Protein AF-A0A528V756-F1 (afdb_monomer_lite)

Secondary structure (DSSP, 8-state):
-----------TT--HHHHHHHHHHHHHHHHHHHHHHHHHTTSS-TTTTTSTHHHHHHHHHHHHHHHHHHHHHHHHTSS---HHHHHHHHHHHHHHHHHHHHHHHHH-TT---

Sequence (113 aa):
MTIPTPAVQDRSRRIIAIDVARGIALLAMASYHFTWDLEFFGYTDPGLTAFGWWKFYARCIASTFLFLVGISLFLAHGKQIRWNGFWKRFAMVGGAALAISAATRLATPDSFI

Structure (mmCIF, N/CA/C/O backbone):
data_AF-A0A528V756-F1
#
_entry.id   AF-A0A528V756-F1
#
loop_
_atom_site.group_PDB
_atom_site.id
_atom_site.type_symbol
_atom_site.label_atom_id
_atom_site.label_alt_id
_atom_site.label_comp_id
_atom_site.label_asym_id
_atom_site.label_entity_id
_atom_site.label_seq_id
_atom_site.pdbx_PDB_ins_code
_atom_site.Cartn_x
_atom_site.Cartn_y
_atom_site.Cartn_z
_atom_site.occupancy
_atom_site.B_iso_or_equiv
_atom_site.auth_seq_id
_atom_site.auth_comp_id
_atom_site.auth_asym_id
_atom_site.auth_atom_id
_atom_site.pdbx_PDB_model_num
ATOM 1 N N . MET A 1 1 ? -52.101 -0.082 14.724 1.00 71.00 1 MET A N 1
ATOM 2 C CA . MET A 1 1 ? -51.165 -0.177 13.584 1.00 71.00 1 MET A CA 1
ATOM 3 C C . MET A 1 1 ? -49.905 0.593 13.956 1.00 71.00 1 MET A C 1
ATOM 5 O O . MET A 1 1 ? -49.898 1.810 13.863 1.00 71.00 1 MET A O 1
ATOM 9 N N . THR A 1 2 ? -48.896 -0.080 14.509 1.00 66.62 2 THR A N 1
ATOM 10 C CA . THR A 1 2 ? -47.620 0.530 14.919 1.00 66.62 2 THR A CA 1
ATOM 11 C C . THR A 1 2 ? -46.588 0.247 13.835 1.00 66.62 2 THR A C 1
ATOM 13 O O . THR A 1 2 ? -46.246 -0.907 13.589 1.00 66.62 2 THR A O 1
ATOM 16 N N . ILE A 1 3 ? -46.133 1.284 13.132 1.00 71.56 3 ILE A N 1
ATOM 17 C CA . ILE A 1 3 ? -45.056 1.143 12.148 1.00 71.56 3 ILE A CA 1
ATOM 18 C C . ILE A 1 3 ? -43.746 0.978 12.930 1.00 71.56 3 ILE A C 1
ATOM 20 O O . ILE A 1 3 ? -43.435 1.849 13.744 1.00 71.56 3 ILE A O 1
ATOM 24 N N . PRO A 1 4 ? -42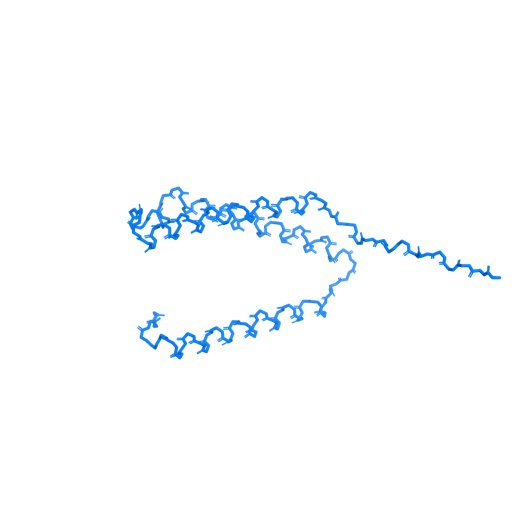.979 -0.108 12.738 1.00 68.00 4 PRO A N 1
ATOM 25 C CA . PRO A 1 4 ? -41.649 -0.203 13.317 1.00 68.00 4 PRO A CA 1
ATOM 26 C C . PRO A 1 4 ? -40.758 0.863 12.671 1.00 68.00 4 PRO A C 1
ATOM 28 O O . PRO A 1 4 ? -40.465 0.804 11.477 1.00 68.00 4 PRO A O 1
ATOM 31 N N . THR A 1 5 ? -40.340 1.857 13.454 1.00 71.44 5 THR A N 1
ATOM 32 C CA . THR A 1 5 ? -39.314 2.818 13.046 1.00 71.44 5 THR A CA 1
ATOM 33 C C . THR A 1 5 ? -38.047 2.031 12.710 1.00 71.44 5 THR A C 1
ATOM 35 O O . THR A 1 5 ? -37.589 1.258 13.558 1.00 71.44 5 THR A O 1
ATOM 38 N N . PRO A 1 6 ? -37.469 2.167 11.503 1.00 62.25 6 PRO A N 1
ATOM 39 C CA . PRO A 1 6 ? -36.236 1.473 11.178 1.00 62.25 6 PRO A CA 1
ATOM 40 C C . PRO A 1 6 ? -35.169 1.947 12.162 1.00 62.25 6 PRO A C 1
ATOM 42 O O . PRO A 1 6 ? -34.841 3.132 12.211 1.00 62.25 6 PRO A O 1
ATOM 45 N N . ALA A 1 7 ? -34.662 1.026 12.982 1.00 62.59 7 ALA A N 1
ATOM 46 C CA . ALA A 1 7 ? -33.522 1.298 13.836 1.00 62.59 7 ALA A CA 1
ATOM 47 C C . ALA A 1 7 ? -32.394 1.790 12.927 1.00 62.59 7 ALA A C 1
ATOM 49 O O . ALA A 1 7 ? -31.920 1.041 12.066 1.00 62.59 7 ALA A O 1
ATOM 50 N N . VAL A 1 8 ? -32.006 3.059 13.078 1.00 61.59 8 VAL A N 1
ATOM 51 C CA . VAL A 1 8 ? -30.806 3.602 12.446 1.00 61.59 8 VAL A CA 1
ATOM 52 C C . VAL A 1 8 ? -29.668 2.738 12.965 1.00 61.59 8 VAL A C 1
ATOM 54 O O . VAL A 1 8 ? -29.259 2.858 14.115 1.00 61.59 8 VAL A O 1
ATOM 57 N N . GLN A 1 9 ? -29.246 1.777 12.143 1.00 59.47 9 GLN A N 1
ATOM 58 C CA . GLN A 1 9 ? -28.098 0.932 12.414 1.00 59.47 9 GLN A CA 1
ATOM 59 C C . GLN A 1 9 ? -26.938 1.881 12.663 1.00 59.47 9 GLN A C 1
ATOM 61 O O . GLN A 1 9 ? -26.496 2.562 11.733 1.00 59.47 9 GLN A O 1
ATOM 66 N N . ASP A 1 10 ? -26.508 1.964 13.919 1.00 51.00 10 ASP A N 1
ATOM 67 C CA . ASP A 1 10 ? -25.394 2.792 14.340 1.00 51.00 10 ASP A CA 1
ATOM 68 C C . ASP A 1 10 ? -24.168 2.248 13.612 1.00 51.00 10 ASP A C 1
ATOM 70 O O . ASP A 1 10 ? -23.583 1.217 13.962 1.00 51.00 10 ASP A O 1
ATOM 74 N N . ARG A 1 11 ? -23.890 2.854 12.456 1.00 58.44 11 ARG A N 1
ATOM 75 C CA . ARG A 1 11 ? -22.873 2.420 11.512 1.00 58.44 11 ARG A CA 1
ATOM 76 C C . ARG A 1 11 ? -21.561 2.596 12.239 1.00 58.44 11 ARG A C 1
ATOM 78 O O . ARG A 1 11 ? -21.035 3.702 12.227 1.00 58.44 11 ARG A O 1
ATOM 85 N N . SER A 1 12 ? -21.102 1.515 12.881 1.00 59.09 12 SER A N 1
ATOM 86 C CA . SER A 1 12 ? -19.786 1.315 13.495 1.00 59.09 12 SER A CA 1
ATOM 87 C C . SER A 1 12 ? -18.884 2.492 13.166 1.00 59.09 12 SER A C 1
ATOM 89 O O . SER A 1 12 ? -18.420 2.561 12.031 1.00 59.09 12 SER A O 1
ATOM 91 N N . ARG A 1 13 ? -18.799 3.455 14.098 1.00 61.12 13 ARG A N 1
ATOM 92 C CA . ARG A 1 13 ? -18.269 4.819 13.927 1.00 61.12 13 ARG A CA 1
ATOM 93 C C . ARG A 1 13 ? -17.028 4.811 13.028 1.00 61.12 13 ARG A C 1
ATOM 95 O O . ARG A 1 13 ? -15.910 4.632 13.507 1.00 61.12 13 ARG A O 1
ATOM 102 N N . ARG A 1 14 ? -17.230 4.918 11.710 1.00 66.69 14 ARG A N 1
ATOM 103 C CA . ARG A 1 14 ? -16.140 4.848 10.733 1.00 66.69 14 ARG A CA 1
ATOM 104 C C . ARG A 1 14 ? -15.361 6.137 10.879 1.00 66.69 14 ARG A C 1
ATOM 106 O O . ARG A 1 14 ? -15.927 7.220 10.741 1.00 66.69 14 ARG A O 1
ATOM 113 N N . ILE A 1 15 ? -14.083 6.028 11.215 1.00 80.25 15 ILE A N 1
ATOM 114 C CA . ILE A 1 15 ? -13.236 7.205 11.349 1.00 80.25 15 ILE A CA 1
ATOM 115 C C . ILE A 1 15 ? -12.858 7.645 9.940 1.00 80.25 15 ILE A C 1
ATOM 117 O O . ILE A 1 15 ? -11.951 7.080 9.334 1.00 80.25 15 ILE A O 1
ATOM 121 N N . ILE A 1 16 ? -13.554 8.667 9.440 1.00 83.69 16 ILE A N 1
ATOM 122 C CA . ILE A 1 16 ? -13.358 9.225 8.094 1.00 83.69 16 ILE A CA 1
ATOM 123 C C . ILE A 1 16 ? -11.882 9.569 7.855 1.00 83.69 16 ILE A C 1
ATOM 125 O O . ILE A 1 16 ? -11.358 9.286 6.786 1.00 83.69 16 ILE A O 1
ATOM 129 N N . ALA A 1 17 ? -11.178 10.089 8.866 1.00 83.69 17 ALA A N 1
ATOM 130 C CA . ALA A 1 17 ? -9.748 10.384 8.765 1.00 83.69 17 ALA A CA 1
ATOM 131 C C . ALA A 1 17 ? -8.894 9.141 8.440 1.00 83.69 17 ALA A C 1
ATOM 133 O O . ALA A 1 17 ? -7.965 9.231 7.642 1.00 83.69 17 ALA A O 1
ATOM 134 N N . ILE A 1 18 ? -9.223 7.971 9.008 1.00 84.69 18 ILE A N 1
ATOM 135 C CA . ILE A 1 18 ? -8.525 6.711 8.707 1.00 84.69 18 ILE A CA 1
ATOM 136 C C . ILE A 1 18 ? -8.852 6.260 7.283 1.00 84.69 18 ILE A C 1
ATOM 138 O O . ILE A 1 18 ? -7.957 5.813 6.568 1.00 84.69 18 ILE A O 1
ATOM 142 N N . ASP A 1 19 ? -10.107 6.394 6.858 1.00 86.00 19 ASP A N 1
ATOM 143 C CA . ASP A 1 19 ? -10.526 6.016 5.506 1.00 86.00 19 ASP A CA 1
ATOM 144 C C . ASP A 1 19 ? -9.858 6.908 4.441 1.00 86.00 19 ASP A C 1
ATOM 146 O O . ASP A 1 19 ? -9.332 6.392 3.454 1.00 86.00 19 ASP A O 1
ATOM 150 N N . VAL A 1 20 ? -9.774 8.224 4.672 1.00 88.25 20 VAL A N 1
ATOM 151 C CA . VAL A 1 20 ? -9.056 9.174 3.802 1.00 88.25 20 VAL A CA 1
ATOM 152 C C . VAL A 1 20 ? -7.561 8.860 3.761 1.00 88.25 20 VAL A C 1
ATOM 154 O O . VAL A 1 20 ? -6.986 8.779 2.677 1.00 88.25 20 VAL A O 1
ATOM 157 N N . ALA A 1 21 ? -6.930 8.621 4.915 1.00 87.88 21 ALA A N 1
ATOM 158 C CA . ALA A 1 21 ? -5.509 8.287 4.969 1.00 87.88 21 ALA A CA 1
ATOM 159 C C . ALA A 1 21 ? -5.193 6.987 4.212 1.00 87.88 21 ALA A C 1
ATOM 161 O O . ALA A 1 21 ? -4.196 6.915 3.493 1.00 87.88 21 ALA A O 1
ATOM 162 N N . ARG A 1 22 ? -6.065 5.973 4.306 1.00 86.44 22 ARG A N 1
ATOM 163 C CA . ARG A 1 22 ? -5.949 4.751 3.494 1.00 86.44 22 ARG A CA 1
ATOM 164 C C . ARG A 1 22 ? -6.121 5.037 2.007 1.00 86.44 22 ARG A C 1
ATOM 166 O O . ARG A 1 22 ? -5.382 4.471 1.211 1.00 86.44 22 ARG A O 1
ATOM 173 N N . GLY A 1 23 ? -7.062 5.904 1.634 1.00 88.44 23 GLY A N 1
ATOM 174 C CA . GLY A 1 23 ? -7.255 6.331 0.247 1.00 88.44 23 GLY A CA 1
ATOM 175 C C . GLY A 1 23 ? -5.996 6.971 -0.340 1.00 88.44 23 GLY A C 1
ATOM 176 O O . GLY A 1 23 ? -5.547 6.572 -1.410 1.00 88.44 23 GLY A O 1
ATOM 177 N N . ILE A 1 24 ? -5.367 7.889 0.398 1.00 91.69 24 ILE A N 1
ATOM 178 C CA . ILE A 1 24 ? -4.099 8.519 -0.003 1.00 91.69 24 ILE A CA 1
ATOM 179 C C . ILE A 1 24 ? -2.987 7.470 -0.133 1.00 91.69 24 ILE A C 1
ATOM 181 O O . ILE A 1 24 ? -2.249 7.476 -1.117 1.00 91.69 24 ILE A O 1
ATOM 185 N N . ALA A 1 25 ? -2.888 6.539 0.821 1.00 89.00 25 ALA A N 1
ATOM 186 C CA . ALA A 1 25 ? -1.899 5.464 0.769 1.00 89.00 25 ALA A CA 1
ATOM 187 C C . ALA A 1 25 ? -2.090 4.553 -0.460 1.00 89.00 25 ALA A C 1
ATOM 189 O O . ALA A 1 25 ? -1.110 4.163 -1.091 1.00 89.00 25 ALA A O 1
ATOM 190 N N . LEU A 1 26 ? -3.339 4.257 -0.839 1.00 90.00 26 LEU A N 1
ATOM 191 C CA . LEU A 1 26 ? -3.662 3.492 -2.048 1.00 90.00 26 LEU A CA 1
ATOM 192 C C . LEU A 1 26 ? -3.286 4.243 -3.330 1.00 90.00 26 LEU A C 1
ATOM 194 O O . LEU A 1 26 ? -2.735 3.627 -4.238 1.00 90.00 26 LEU A O 1
ATOM 198 N N . LEU A 1 27 ? -3.527 5.556 -3.399 1.00 91.75 27 LEU A N 1
ATOM 199 C CA . LEU A 1 27 ? -3.101 6.374 -4.541 1.00 91.75 27 LEU A CA 1
ATOM 200 C C . LEU A 1 27 ? -1.575 6.386 -4.684 1.00 91.75 27 LEU A C 1
ATOM 202 O O . LEU A 1 27 ? -1.065 6.174 -5.778 1.00 91.75 27 LEU A O 1
ATOM 206 N N . ALA A 1 28 ? -0.844 6.565 -3.581 1.00 88.75 28 ALA A N 1
ATOM 207 C CA . ALA A 1 28 ? 0.619 6.525 -3.596 1.00 88.75 28 ALA A CA 1
ATOM 208 C C . ALA A 1 28 ? 1.156 5.153 -4.049 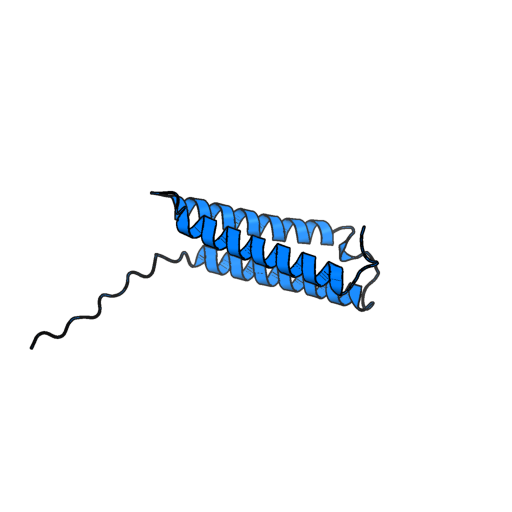1.00 88.75 28 ALA A C 1
ATOM 210 O O . ALA A 1 28 ? 2.082 5.080 -4.855 1.00 88.75 28 ALA A O 1
ATOM 211 N N . MET A 1 29 ? 0.537 4.065 -3.578 1.00 90.31 29 MET A N 1
ATOM 212 C CA . MET A 1 29 ? 0.865 2.700 -3.998 1.00 90.31 29 MET A CA 1
ATOM 213 C C . MET A 1 29 ? 0.629 2.484 -5.498 1.00 90.31 29 MET A C 1
ATOM 215 O O . MET A 1 29 ? 1.484 1.912 -6.173 1.00 90.31 29 MET A O 1
ATOM 219 N N . ALA A 1 30 ? -0.497 2.968 -6.031 1.00 91.38 30 ALA A N 1
ATOM 220 C CA . ALA A 1 30 ? -0.806 2.878 -7.455 1.00 91.38 30 ALA A CA 1
ATOM 221 C C . ALA A 1 30 ? 0.217 3.644 -8.308 1.00 91.38 30 ALA A C 1
ATOM 223 O O . ALA A 1 30 ? 0.700 3.105 -9.297 1.00 91.38 30 ALA A O 1
ATOM 224 N N . SER A 1 31 ? 0.613 4.853 -7.896 1.00 88.50 31 SER A N 1
ATOM 225 C CA . SER A 1 31 ? 1.645 5.636 -8.593 1.00 88.50 31 SER A CA 1
ATOM 226 C C . SER A 1 31 ? 3.020 4.956 -8.587 1.00 88.50 31 SER A C 1
ATOM 228 O O . SER A 1 31 ? 3.730 4.992 -9.594 1.00 88.50 31 SER A O 1
ATOM 230 N N . TYR A 1 32 ? 3.401 4.314 -7.474 1.00 85.88 32 TYR A N 1
ATOM 231 C CA . TYR A 1 32 ? 4.636 3.526 -7.404 1.00 85.88 32 TYR A CA 1
ATOM 232 C C . TYR A 1 32 ? 4.603 2.345 -8.379 1.00 85.88 32 TYR A C 1
ATOM 234 O O . TYR A 1 32 ? 5.526 2.182 -9.174 1.00 85.88 32 TYR A O 1
ATOM 242 N N . HIS A 1 33 ? 3.520 1.563 -8.362 1.00 85.50 33 HIS A N 1
ATOM 243 C CA . HIS A 1 33 ? 3.358 0.431 -9.273 1.00 85.50 33 HIS A CA 1
ATOM 244 C C . HIS A 1 33 ? 3.290 0.852 -10.734 1.00 85.50 33 HIS A C 1
ATOM 246 O O . HIS A 1 33 ? 3.906 0.204 -11.562 1.00 85.50 33 HIS A O 1
ATOM 252 N N . PHE A 1 34 ? 2.640 1.970 -11.046 1.00 86.81 34 PHE A N 1
ATOM 253 C CA . PHE A 1 34 ? 2.626 2.507 -12.402 1.00 86.81 34 PHE A CA 1
ATOM 254 C C . PHE A 1 34 ? 4.042 2.815 -12.910 1.00 86.81 34 PHE A C 1
ATOM 256 O O . PHE A 1 34 ? 4.370 2.542 -14.059 1.00 86.81 34 PHE A O 1
ATOM 263 N N . THR A 1 35 ? 4.911 3.335 -12.039 1.00 82.81 35 THR A N 1
ATOM 264 C CA . THR A 1 35 ? 6.321 3.568 -12.388 1.00 82.81 35 THR A CA 1
ATOM 265 C C . THR A 1 35 ? 7.068 2.250 -12.602 1.00 82.81 35 THR A C 1
ATOM 267 O O . THR A 1 35 ? 7.865 2.141 -13.529 1.00 82.81 35 THR A O 1
ATOM 270 N N . TRP A 1 36 ? 6.785 1.238 -11.779 1.00 80.12 36 TRP A N 1
ATOM 271 C CA . TRP A 1 36 ? 7.334 -0.107 -11.958 1.00 80.12 36 TRP A CA 1
ATOM 272 C C . TRP A 1 36 ? 6.845 -0.770 -13.253 1.00 80.12 36 TRP A C 1
ATOM 274 O O . TRP A 1 36 ? 7.642 -1.388 -13.948 1.00 80.12 36 TRP A O 1
ATOM 284 N N . ASP A 1 37 ? 5.577 -0.591 -13.629 1.00 82.25 37 ASP A N 1
ATOM 285 C CA . ASP A 1 37 ? 5.028 -1.095 -14.890 1.00 82.25 37 ASP A CA 1
ATOM 286 C C . ASP A 1 37 ? 5.740 -0.437 -16.080 1.00 82.25 37 ASP A C 1
ATOM 288 O O . ASP A 1 37 ? 6.140 -1.122 -17.018 1.00 82.25 37 ASP A O 1
ATOM 292 N N . LEU A 1 38 ? 5.969 0.883 -16.034 1.00 83.50 38 LEU A N 1
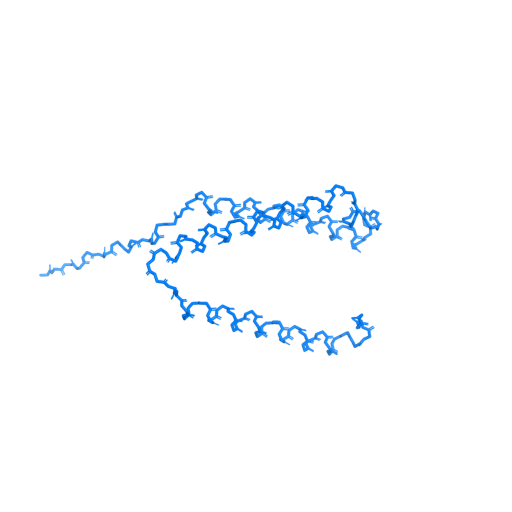ATOM 293 C CA . LEU A 1 38 ? 6.749 1.587 -17.058 1.00 83.50 38 LEU A CA 1
ATOM 294 C C . LEU A 1 38 ? 8.185 1.055 -17.165 1.00 83.50 38 LEU A C 1
ATOM 296 O O . LEU A 1 38 ? 8.694 0.919 -18.276 1.00 83.50 38 LEU A O 1
ATOM 300 N N . GLU A 1 39 ? 8.829 0.738 -16.041 1.00 80.44 39 GLU A N 1
ATOM 301 C CA . GLU A 1 39 ? 10.141 0.079 -16.024 1.00 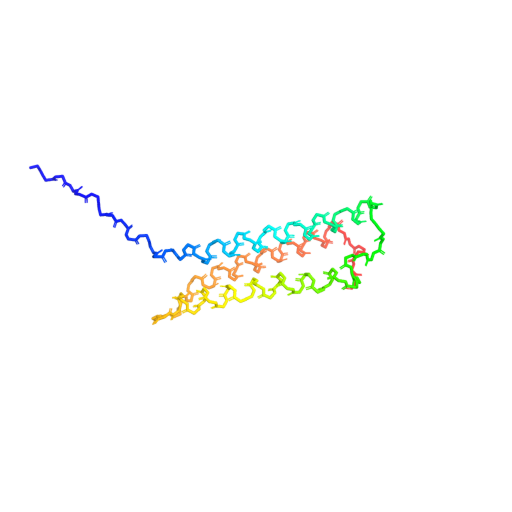80.44 39 GLU A CA 1
ATOM 302 C C . GLU A 1 39 ? 10.068 -1.326 -16.644 1.00 80.44 39 GLU A C 1
ATOM 304 O O . GLU A 1 39 ? 10.870 -1.658 -17.513 1.00 80.44 39 GLU A O 1
ATOM 309 N N . PHE A 1 40 ? 9.066 -2.127 -16.271 1.00 76.50 40 PHE A N 1
ATOM 310 C CA . PHE A 1 40 ? 8.856 -3.480 -16.792 1.00 76.50 40 PHE A CA 1
ATOM 311 C C . PHE A 1 40 ? 8.601 -3.498 -18.308 1.00 76.50 40 PHE A C 1
ATOM 313 O O . PHE A 1 40 ? 9.114 -4.366 -19.013 1.00 76.50 40 PHE A O 1
ATOM 320 N N . PHE A 1 41 ? 7.856 -2.520 -18.831 1.00 82.56 41 PHE A N 1
ATOM 321 C CA . PHE A 1 41 ? 7.627 -2.345 -20.270 1.00 82.56 41 PHE A CA 1
ATOM 322 C C . PHE A 1 41 ? 8.812 -1.694 -21.010 1.00 82.56 41 PHE A C 1
ATOM 324 O O . PHE A 1 41 ? 8.759 -1.561 -22.233 1.00 82.56 41 PHE A O 1
ATOM 331 N N . GLY A 1 42 ? 9.880 -1.297 -20.307 1.00 78.25 42 GLY 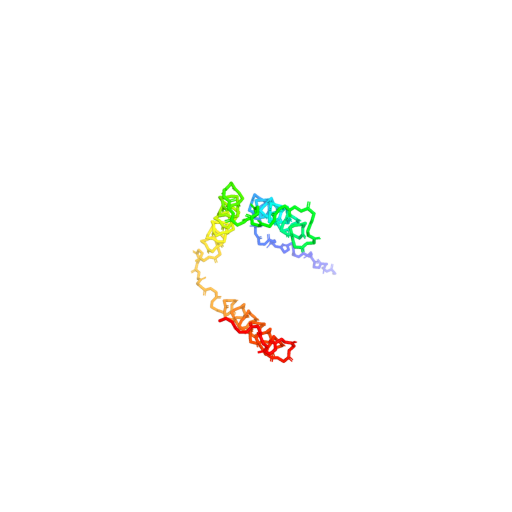A N 1
ATOM 332 C CA . GLY A 1 42 ? 11.083 -0.703 -20.899 1.00 78.25 42 GLY A CA 1
ATOM 333 C C . GLY A 1 42 ? 10.958 0.780 -21.266 1.00 78.25 42 GLY A C 1
ATOM 334 O O . GLY A 1 42 ? 11.795 1.300 -21.999 1.00 78.25 42 GLY A O 1
ATOM 335 N N . TYR A 1 43 ? 9.935 1.480 -20.764 1.00 72.62 43 TYR A N 1
ATOM 336 C CA . TYR A 1 43 ? 9.791 2.934 -20.928 1.00 72.62 43 TYR A CA 1
ATOM 337 C C . TYR A 1 43 ? 10.725 3.735 -20.009 1.00 72.62 43 TYR A C 1
ATOM 339 O O . TYR A 1 43 ? 10.889 4.937 -20.206 1.00 72.62 43 TYR A O 1
ATOM 347 N N . THR A 1 44 ? 11.301 3.100 -18.985 1.00 67.62 44 THR A N 1
ATOM 348 C CA . THR A 1 44 ? 12.200 3.716 -17.996 1.00 67.62 44 THR A CA 1
ATOM 349 C C . THR A 1 44 ? 13.418 2.820 -17.766 1.00 67.62 44 THR A C 1
ATOM 351 O O . THR A 1 44 ? 13.317 1.608 -17.946 1.00 67.62 44 THR A O 1
ATOM 354 N N . ASP A 1 45 ? 14.558 3.400 -17.373 1.00 69.94 45 ASP A N 1
ATOM 355 C CA . ASP A 1 45 ? 15.802 2.652 -17.158 1.00 69.94 45 ASP A CA 1
ATOM 356 C C . ASP A 1 45 ? 15.630 1.490 -16.154 1.00 69.94 45 ASP A C 1
ATOM 358 O O . ASP A 1 45 ? 15.100 1.698 -15.055 1.00 69.94 45 ASP A O 1
ATOM 362 N N . PRO A 1 46 ? 16.117 0.277 -16.479 1.00 61.00 46 PRO A N 1
ATOM 363 C CA . PRO A 1 46 ? 16.086 -0.860 -15.567 1.00 61.00 46 PRO A CA 1
ATOM 364 C C . PRO A 1 46 ? 16.807 -0.549 -14.249 1.00 61.00 46 PRO A C 1
ATOM 366 O O . PRO A 1 46 ? 17.968 -0.136 -14.233 1.00 61.00 46 PRO A O 1
ATOM 369 N N . GLY A 1 47 ? 16.133 -0.773 -13.125 1.00 62.84 47 GLY A N 1
ATOM 370 C CA . GLY A 1 47 ? 16.627 -0.507 -11.777 1.00 62.84 47 GLY A CA 1
ATOM 371 C C . GLY A 1 47 ? 16.205 0.842 -11.190 1.00 62.84 47 GLY A C 1
ATOM 372 O O . GLY A 1 47 ? 16.562 1.118 -10.040 1.00 62.84 47 GLY A O 1
ATOM 373 N N . LEU A 1 48 ? 15.431 1.673 -11.903 1.00 63.31 48 LEU A N 1
ATOM 374 C CA . LEU A 1 48 ? 15.007 2.980 -11.386 1.00 63.31 48 LEU A CA 1
ATOM 375 C C . LEU A 1 48 ? 14.168 2.852 -10.106 1.00 63.31 48 LEU A C 1
ATOM 377 O O . LEU A 1 48 ? 14.365 3.618 -9.163 1.00 63.31 48 LEU A O 1
ATOM 381 N N . THR A 1 49 ? 13.275 1.859 -10.031 1.00 61.31 49 THR A N 1
ATOM 382 C CA . THR A 1 49 ? 12.465 1.601 -8.827 1.00 61.31 49 THR A CA 1
ATOM 383 C C . THR A 1 49 ? 13.216 0.844 -7.727 1.00 61.31 49 THR A C 1
ATOM 385 O O . THR A 1 49 ? 12.803 0.883 -6.561 1.00 61.31 49 THR A O 1
ATOM 388 N N . ALA A 1 50 ? 14.332 0.191 -8.068 1.00 60.47 50 ALA A N 1
ATOM 389 C CA . ALA A 1 50 ? 15.145 -0.617 -7.158 1.00 60.47 50 ALA A CA 1
ATOM 390 C C . ALA A 1 50 ? 16.264 0.177 -6.453 1.00 60.47 50 ALA A C 1
ATOM 392 O O . ALA A 1 50 ? 16.744 -0.242 -5.391 1.00 60.47 50 ALA A O 1
ATOM 393 N N . PHE A 1 51 ? 16.651 1.339 -6.991 1.00 63.25 51 PHE A N 1
ATOM 394 C CA . PHE A 1 51 ? 17.742 2.169 -6.473 1.00 63.25 51 PHE A CA 1
ATOM 395 C C . PHE A 1 51 ? 17.317 3.617 -6.164 1.00 63.25 51 PHE A C 1
ATOM 397 O O . PHE A 1 51 ? 16.340 4.153 -6.679 1.00 63.25 51 PHE A O 1
ATOM 404 N N . GLY A 1 52 ? 18.058 4.269 -5.262 1.00 73.06 52 GLY A N 1
ATOM 405 C CA . GLY A 1 52 ? 17.881 5.690 -4.943 1.00 73.06 52 GLY A CA 1
ATOM 406 C C . GLY A 1 52 ? 16.574 6.038 -4.215 1.00 73.06 52 GLY A C 1
ATOM 407 O O . GLY A 1 52 ? 16.171 5.374 -3.256 1.00 73.06 52 GLY A O 1
ATOM 408 N N . TRP A 1 53 ? 15.935 7.130 -4.643 1.00 76.06 53 TRP A N 1
ATOM 409 C CA . TRP A 1 53 ? 14.776 7.741 -3.977 1.00 76.06 53 TRP A CA 1
ATOM 410 C C . TRP A 1 53 ? 13.500 6.893 -4.035 1.00 76.06 53 TRP A C 1
ATOM 412 O O . TRP A 1 53 ? 12.706 6.916 -3.091 1.00 76.06 53 TRP A O 1
ATOM 422 N N . TRP A 1 54 ? 13.327 6.083 -5.080 1.00 77.00 54 TRP A N 1
ATOM 423 C CA . TRP A 1 54 ? 12.158 5.214 -5.247 1.00 77.00 54 TRP A CA 1
ATOM 424 C C . TRP A 1 54 ? 12.051 4.134 -4.169 1.00 77.00 54 TRP A C 1
ATOM 426 O O . TRP A 1 54 ? 10.955 3.824 -3.701 1.00 77.00 54 TRP A O 1
ATOM 436 N N . LYS A 1 55 ? 13.189 3.634 -3.678 1.00 78.94 55 LYS A N 1
ATOM 437 C CA . LYS A 1 55 ? 13.232 2.684 -2.559 1.00 78.94 55 LYS A CA 1
ATOM 438 C C . LYS A 1 55 ? 12.713 3.302 -1.259 1.00 78.94 55 LYS A C 1
ATOM 440 O O . LYS A 1 55 ? 11.980 2.652 -0.512 1.00 78.94 55 LYS A O 1
ATOM 445 N N . PHE A 1 56 ? 13.082 4.554 -0.979 1.00 83.12 56 PHE A N 1
ATOM 446 C CA . PHE A 1 56 ? 12.560 5.286 0.178 1.00 83.12 56 PHE A CA 1
ATOM 447 C C . PHE A 1 56 ? 11.070 5.575 0.019 1.00 83.12 56 PHE A C 1
ATOM 449 O O . PHE A 1 56 ? 10.320 5.389 0.973 1.00 83.12 56 PHE A O 1
ATOM 456 N N . TYR A 1 57 ? 10.630 5.935 -1.188 1.00 83.31 57 TYR A N 1
ATOM 457 C CA . TYR A 1 57 ? 9.219 6.154 -1.492 1.00 83.31 57 TYR A CA 1
ATOM 458 C C . TYR A 1 57 ? 8.370 4.903 -1.216 1.00 83.31 57 TYR A C 1
ATOM 460 O O . TYR A 1 57 ? 7.414 4.970 -0.440 1.00 83.31 57 TYR A O 1
ATOM 468 N N . ALA A 1 58 ? 8.785 3.740 -1.728 1.00 84.38 58 ALA A N 1
ATOM 469 C CA . ALA A 1 58 ? 8.132 2.459 -1.449 1.00 84.38 58 ALA A CA 1
ATOM 470 C C . ALA A 1 58 ? 8.063 2.158 0.059 1.00 84.38 58 ALA A C 1
ATOM 472 O O . ALA A 1 58 ? 7.036 1.721 0.584 1.00 84.38 58 ALA A O 1
ATOM 473 N N . ARG A 1 59 ? 9.149 2.439 0.789 1.00 87.94 59 ARG A N 1
ATOM 474 C CA . ARG A 1 59 ? 9.235 2.186 2.233 1.00 87.94 59 ARG A CA 1
ATOM 475 C C . ARG A 1 59 ? 8.362 3.135 3.050 1.00 87.94 59 ARG A C 1
ATOM 477 O O . ARG A 1 59 ? 7.782 2.703 4.046 1.00 87.94 59 ARG A O 1
ATOM 484 N N . CYS A 1 60 ? 8.214 4.385 2.619 1.00 89.19 60 CYS A N 1
ATOM 485 C CA . CYS A 1 60 ? 7.272 5.337 3.203 1.00 89.19 60 CYS A CA 1
ATOM 486 C C . CYS A 1 60 ? 5.828 4.863 3.017 1.00 89.19 60 CYS A C 1
ATOM 488 O O . CYS A 1 60 ? 5.093 4.800 4.000 1.00 89.19 60 CYS A O 1
ATOM 490 N N . ILE A 1 61 ? 5.449 4.439 1.805 1.00 88.44 61 ILE A N 1
ATOM 491 C CA . ILE A 1 61 ? 4.107 3.899 1.526 1.00 88.44 61 ILE A CA 1
ATOM 492 C C . ILE A 1 61 ? 3.822 2.691 2.425 1.00 88.44 61 ILE A C 1
ATOM 494 O O . ILE A 1 61 ? 2.807 2.658 3.127 1.00 88.44 61 ILE A O 1
ATOM 498 N N . ALA A 1 62 ? 4.745 1.724 2.467 1.00 88.25 62 ALA A N 1
ATOM 499 C CA . ALA A 1 62 ? 4.615 0.539 3.311 1.00 88.25 62 ALA A CA 1
ATOM 500 C C . ALA A 1 62 ? 4.487 0.900 4.803 1.00 88.25 62 ALA A C 1
ATOM 502 O O . ALA A 1 62 ? 3.655 0.331 5.514 1.00 88.25 62 ALA A O 1
ATOM 503 N N . SER A 1 63 ? 5.260 1.886 5.269 1.00 90.56 63 SER A N 1
ATOM 504 C CA . SER A 1 63 ? 5.200 2.372 6.653 1.00 90.56 63 SER A CA 1
ATOM 505 C C . SER A 1 63 ? 3.850 3.017 6.974 1.00 90.56 63 SER A C 1
ATOM 507 O O . SER A 1 63 ? 3.287 2.744 8.033 1.00 90.56 63 SER A O 1
ATOM 509 N N . THR A 1 64 ? 3.280 3.808 6.058 1.00 88.19 64 THR A N 1
ATOM 510 C CA . THR A 1 64 ? 1.938 4.392 6.215 1.00 88.19 64 THR A CA 1
ATOM 511 C C . THR A 1 64 ? 0.865 3.310 6.317 1.00 88.19 64 THR A C 1
ATOM 513 O O . THR A 1 64 ? 0.009 3.383 7.200 1.00 88.19 64 THR A O 1
ATOM 516 N N . PHE A 1 65 ? 0.920 2.273 5.476 1.00 87.56 65 PHE A N 1
ATOM 517 C CA . PHE A 1 65 ? -0.015 1.148 5.569 1.00 87.56 65 PHE A CA 1
ATOM 518 C C . PHE A 1 65 ? 0.093 0.420 6.907 1.00 87.56 65 PHE A C 1
ATOM 520 O O . PHE A 1 65 ? -0.926 0.206 7.567 1.00 87.56 65 PHE A O 1
ATOM 527 N N . LEU A 1 66 ? 1.312 0.077 7.330 1.00 88.56 66 LEU A N 1
ATOM 528 C CA . LEU A 1 66 ? 1.543 -0.614 8.596 1.00 88.56 66 LEU A CA 1
ATOM 529 C C . LEU A 1 66 ? 1.040 0.217 9.786 1.00 88.56 66 LEU A C 1
ATOM 531 O O . LEU A 1 66 ? 0.358 -0.309 10.667 1.00 88.56 66 LEU A O 1
ATOM 535 N N . PHE A 1 67 ? 1.301 1.525 9.773 1.00 89.56 67 PHE A N 1
ATOM 536 C CA . PHE A 1 67 ? 0.834 2.458 10.794 1.00 89.56 67 PHE A CA 1
ATOM 537 C C . PHE A 1 67 ? -0.700 2.538 10.857 1.00 89.56 67 PHE A C 1
ATOM 539 O O . PHE A 1 67 ? -1.291 2.387 11.929 1.00 89.56 67 PHE A O 1
ATOM 546 N N . LEU A 1 68 ? -1.370 2.700 9.710 1.00 86.12 68 LEU A N 1
ATOM 547 C CA . LEU A 1 68 ? -2.835 2.748 9.637 1.00 86.12 68 LEU A CA 1
ATOM 548 C C . LEU A 1 68 ? -3.479 1.429 10.074 1.00 86.12 68 LEU A C 1
ATOM 550 O O . LEU A 1 68 ? -4.510 1.444 10.757 1.00 86.12 68 LEU A O 1
ATOM 554 N N . VAL A 1 69 ? -2.884 0.288 9.714 1.00 84.81 69 VAL A N 1
ATOM 555 C CA . VAL A 1 69 ? -3.318 -1.034 10.190 1.00 84.81 69 VAL A CA 1
ATOM 556 C C . VAL A 1 69 ? -3.170 -1.128 11.707 1.00 84.81 69 VAL A C 1
ATOM 558 O O . VAL A 1 69 ? -4.114 -1.571 12.360 1.00 84.81 69 VAL A O 1
ATOM 561 N N . GLY A 1 70 ? -2.062 -0.647 12.276 1.00 85.06 70 GLY A N 1
ATOM 562 C CA . GLY A 1 70 ? -1.835 -0.591 13.723 1.00 85.06 70 GLY A CA 1
ATOM 563 C C . GLY A 1 70 ? -2.909 0.206 14.468 1.00 85.06 70 GLY A C 1
ATOM 564 O O . GLY A 1 70 ? -3.542 -0.326 15.380 1.00 85.06 70 GLY A O 1
ATOM 565 N N . ILE A 1 71 ? -3.201 1.435 14.022 1.00 84.00 71 ILE A N 1
ATOM 566 C CA . ILE A 1 71 ? -4.288 2.264 14.585 1.00 84.00 71 ILE A CA 1
ATOM 567 C C . ILE A 1 71 ? -5.635 1.539 14.486 1.00 84.00 71 ILE A C 1
ATOM 569 O O . ILE A 1 71 ? -6.432 1.536 15.424 1.00 84.00 71 ILE A O 1
ATOM 573 N N . SER A 1 72 ? -5.891 0.897 13.348 1.00 78.25 72 SER A N 1
ATOM 574 C CA . SER A 1 72 ? -7.142 0.176 13.109 1.00 78.25 72 SER A CA 1
ATOM 575 C C . SER A 1 72 ? -7.280 -1.051 14.008 1.00 78.25 72 SER A C 1
ATOM 577 O O . SER A 1 72 ? -8.384 -1.351 14.458 1.00 78.25 72 SER A O 1
ATOM 579 N N . LEU A 1 73 ? -6.175 -1.749 14.287 1.00 77.88 73 LEU A N 1
ATOM 580 C CA . LEU A 1 73 ? -6.129 -2.853 15.240 1.00 77.88 73 LEU A CA 1
ATOM 581 C C . LEU A 1 73 ? -6.403 -2.354 16.654 1.00 77.88 73 LEU A C 1
ATOM 583 O O . LEU A 1 73 ? -7.264 -2.925 17.318 1.00 77.88 73 LEU A O 1
ATOM 587 N N . PHE A 1 74 ? -5.721 -1.289 17.080 1.00 80.81 74 PHE A N 1
ATOM 588 C CA . PHE A 1 74 ? -5.890 -0.687 18.401 1.00 80.81 74 PHE A CA 1
ATOM 589 C C . PHE A 1 74 ? -7.349 -0.278 18.646 1.00 80.81 74 PHE A C 1
ATOM 591 O O . PHE A 1 74 ? -7.948 -0.674 19.645 1.00 80.81 74 PHE A O 1
ATOM 598 N N . LEU A 1 75 ? -7.966 0.414 17.683 1.00 75.56 75 LEU A N 1
ATOM 599 C CA . LEU A 1 75 ? -9.371 0.812 17.769 1.00 75.56 75 LEU A CA 1
ATOM 600 C C . LEU A 1 75 ? -10.331 -0.391 17.755 1.00 75.56 75 LEU A C 1
ATOM 602 O O . LEU A 1 75 ? -11.334 -0.393 18.465 1.00 75.56 75 LEU A O 1
ATOM 606 N N . ALA A 1 76 ? -10.038 -1.422 16.956 1.00 69.69 76 ALA A N 1
ATOM 607 C CA . ALA A 1 76 ? -10.887 -2.609 16.844 1.00 69.69 76 ALA A CA 1
ATOM 608 C C . ALA A 1 76 ? -10.798 -3.554 18.058 1.00 69.69 76 ALA A C 1
ATOM 610 O O . ALA A 1 76 ? -11.728 -4.329 18.280 1.00 69.69 76 ALA A O 1
ATOM 611 N N . HIS A 1 77 ? -9.706 -3.505 18.828 1.00 68.81 77 HIS A N 1
ATOM 612 C CA . HIS A 1 77 ? -9.431 -4.414 19.948 1.00 68.81 77 HIS A CA 1
ATOM 613 C C . HIS A 1 77 ? -9.784 -3.847 21.332 1.00 68.81 77 HIS A C 1
ATOM 615 O O . HIS A 1 77 ? -9.577 -4.532 22.329 1.00 68.81 77 HIS A O 1
ATOM 621 N N . GLY A 1 78 ? -10.378 -2.651 21.420 1.00 62.66 78 GLY A N 1
ATOM 622 C CA . GLY A 1 78 ? -10.608 -1.938 22.687 1.00 62.66 78 GLY A CA 1
ATOM 623 C C . GLY A 1 78 ? -11.463 -2.640 23.760 1.00 62.66 78 GLY A C 1
ATOM 624 O O . GLY A 1 78 ? -11.449 -2.197 24.903 1.00 62.66 78 GLY A O 1
ATOM 625 N N . LYS A 1 79 ? -12.196 -3.722 23.451 1.00 58.97 79 LYS A N 1
ATOM 626 C CA . LYS A 1 79 ? -12.871 -4.543 24.483 1.00 58.97 79 LYS A CA 1
ATOM 627 C C . LYS A 1 79 ? -12.566 -6.041 24.414 1.00 58.97 79 LYS A C 1
ATOM 629 O O . LYS A 1 79 ? -12.516 -6.658 25.470 1.00 58.97 79 LYS A O 1
ATOM 634 N N . GLN A 1 80 ? -12.389 -6.643 23.230 1.00 64.75 80 GLN A N 1
ATOM 635 C CA . GLN A 1 80 ? -12.146 -8.090 23.064 1.00 64.75 80 GLN A CA 1
ATOM 636 C C . GLN A 1 80 ? -11.413 -8.386 21.741 1.00 64.75 80 GLN A C 1
ATOM 638 O O . GLN A 1 80 ? -11.721 -7.776 20.714 1.00 64.75 80 GLN A O 1
ATOM 643 N N . ILE A 1 81 ? -10.485 -9.354 21.733 1.00 69.38 81 ILE A N 1
ATOM 644 C CA . ILE A 1 81 ? -9.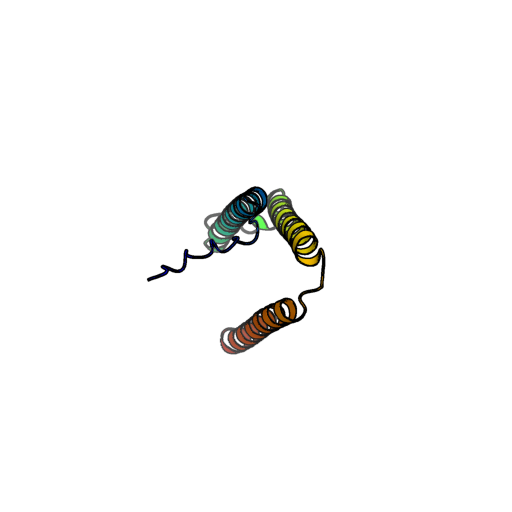855 -9.853 20.497 1.00 69.38 81 ILE A CA 1
ATOM 645 C C . ILE A 1 81 ? -10.894 -10.634 19.685 1.00 69.38 81 ILE A C 1
ATOM 647 O O . ILE A 1 81 ? -11.402 -11.667 20.120 1.00 69.38 81 ILE A O 1
ATOM 651 N N . ARG A 1 82 ? -11.210 -10.158 18.474 1.00 69.38 82 ARG A N 1
ATOM 652 C CA . ARG A 1 82 ? -12.176 -10.804 17.566 1.00 69.38 82 ARG A CA 1
ATOM 653 C C . ARG A 1 82 ? -11.536 -11.968 16.800 1.00 69.38 82 ARG A C 1
ATOM 655 O O . ARG A 1 82 ? -11.423 -11.917 15.573 1.00 69.38 82 ARG A O 1
ATOM 662 N N . TRP A 1 83 ? -11.163 -13.028 17.517 1.00 76.38 83 TRP A N 1
ATOM 663 C CA . TRP A 1 83 ? -10.501 -14.230 16.985 1.00 76.38 83 TRP A CA 1
ATOM 664 C C . TRP A 1 83 ? -11.183 -14.821 15.742 1.00 76.38 83 TRP A C 1
ATOM 666 O O . TRP A 1 83 ? -10.504 -15.135 14.768 1.00 76.38 83 TRP A O 1
ATOM 676 N N . ASN A 1 84 ? -12.520 -14.874 15.706 1.00 75.62 84 ASN A N 1
ATOM 677 C CA . ASN A 1 84 ? -13.255 -15.383 14.537 1.00 75.62 84 ASN A CA 1
ATOM 678 C C . ASN A 1 84 ? -13.003 -14.551 13.267 1.00 75.62 84 ASN A C 1
ATOM 680 O O . ASN A 1 84 ? -12.895 -15.095 12.169 1.00 75.62 84 ASN A O 1
ATOM 684 N N . GLY A 1 85 ? -12.902 -13.223 13.400 1.00 77.06 85 GLY A N 1
ATOM 685 C CA . GLY A 1 85 ? -12.612 -12.335 12.272 1.00 77.06 85 GLY A CA 1
ATOM 686 C C . GLY A 1 85 ? -11.162 -12.449 11.800 1.00 77.06 85 GLY A C 1
ATOM 687 O O . GLY A 1 85 ? -10.903 -12.384 10.598 1.00 77.06 85 GLY A O 1
ATOM 688 N N . PHE A 1 86 ? -10.236 -12.656 12.738 1.00 78.69 86 PHE A N 1
ATOM 689 C CA . PHE A 1 86 ? -8.823 -12.883 12.450 1.00 78.69 86 PHE A CA 1
ATOM 690 C C . PHE A 1 86 ? -8.613 -14.186 11.670 1.00 78.69 86 PHE A C 1
ATOM 692 O O . PHE A 1 86 ? -8.089 -14.140 10.559 1.00 78.69 86 PHE A O 1
ATOM 699 N N . TRP A 1 87 ? -9.104 -15.320 12.183 1.00 83.50 87 TRP A N 1
ATOM 700 C CA . TRP A 1 87 ? -8.937 -16.627 11.537 1.00 83.50 87 TRP A CA 1
ATOM 701 C C . TRP A 1 87 ? -9.580 -16.695 10.154 1.00 83.50 87 TRP A C 1
ATOM 703 O O . TRP A 1 87 ? -8.984 -17.254 9.240 1.00 83.50 87 TRP A O 1
ATOM 713 N N . LYS A 1 88 ? -10.744 -16.063 9.952 1.00 83.81 88 LYS A N 1
ATOM 714 C CA . LYS A 1 88 ? -11.372 -15.991 8.623 1.00 83.81 88 LYS A CA 1
ATOM 715 C C . LYS A 1 88 ? -10.485 -15.263 7.607 1.00 83.81 88 LYS A C 1
ATOM 717 O O . LYS A 1 88 ? -10.339 -15.725 6.479 1.00 83.81 88 LYS A O 1
ATOM 722 N N . ARG A 1 89 ? -9.896 -14.126 7.996 1.00 82.81 89 ARG A N 1
ATOM 723 C CA . ARG A 1 89 ? -8.974 -13.367 7.133 1.00 82.81 89 ARG A CA 1
ATOM 724 C C . ARG A 1 89 ? -7.682 -14.134 6.891 1.00 82.81 89 ARG A C 1
ATOM 726 O O . ARG A 1 89 ? -7.228 -14.195 5.756 1.00 82.81 89 ARG A O 1
ATOM 733 N N . PHE A 1 90 ? -7.134 -14.747 7.934 1.00 86.06 90 PHE A N 1
ATOM 734 C CA . PHE A 1 90 ? -5.922 -15.549 7.842 1.00 86.06 90 PHE A CA 1
ATOM 735 C C . PHE A 1 90 ? -6.105 -16.750 6.908 1.00 86.06 90 PHE A C 1
ATOM 737 O O . PHE A 1 90 ? -5.305 -16.936 6.001 1.00 86.06 90 PHE A O 1
ATOM 744 N N . ALA A 1 91 ? -7.194 -17.509 7.058 1.00 89.56 91 ALA A N 1
ATOM 745 C CA . ALA A 1 91 ? -7.505 -18.643 6.192 1.00 89.56 91 ALA A CA 1
ATOM 746 C C . ALA A 1 91 ? -7.718 -18.219 4.731 1.00 89.56 91 ALA A C 1
ATOM 748 O O . ALA A 1 91 ? -7.265 -18.906 3.823 1.00 89.56 91 ALA A O 1
ATOM 749 N N . MET A 1 92 ? -8.359 -17.070 4.493 1.00 90.88 92 MET A N 1
ATOM 750 C CA . MET A 1 92 ? -8.531 -16.525 3.143 1.00 90.88 92 MET A CA 1
ATOM 751 C C . MET A 1 92 ? -7.189 -16.150 2.501 1.00 90.88 92 MET A C 1
ATOM 753 O O . MET A 1 92 ? -6.938 -16.530 1.362 1.00 90.88 92 MET A O 1
ATOM 757 N N . VAL A 1 93 ? -6.319 -15.441 3.229 1.00 87.50 93 VAL A N 1
ATOM 758 C CA . VAL A 1 93 ? -4.989 -15.050 2.730 1.00 87.50 93 VAL A CA 1
ATOM 759 C C . VAL A 1 93 ? -4.094 -16.275 2.538 1.00 87.50 93 VAL A C 1
ATOM 761 O O . VAL A 1 93 ? -3.457 -16.397 1.499 1.00 87.50 93 VAL A O 1
ATOM 764 N N . GLY A 1 94 ? -4.083 -17.208 3.493 1.00 91.25 94 GLY A N 1
ATOM 765 C CA . GLY A 1 94 ? -3.325 -18.456 3.396 1.00 91.25 94 GLY A CA 1
ATOM 766 C C . GLY A 1 94 ? -3.805 -19.343 2.246 1.00 91.25 94 GLY A C 1
ATOM 767 O O . GLY A 1 94 ? -2.990 -19.855 1.488 1.00 91.25 94 GLY A O 1
ATOM 768 N N . GLY A 1 95 ? -5.121 -19.465 2.057 1.00 93.56 95 GLY A N 1
ATOM 769 C CA . GLY A 1 95 ? -5.703 -20.184 0.924 1.00 93.56 95 GLY A CA 1
ATOM 770 C C . GLY A 1 95 ? -5.351 -19.544 -0.420 1.00 93.56 95 GLY A C 1
ATOM 771 O O . GLY A 1 95 ? -4.959 -20.251 -1.344 1.00 93.56 95 GLY A O 1
ATOM 772 N N . ALA A 1 96 ? -5.419 -18.213 -0.519 1.00 89.19 96 ALA A N 1
ATOM 773 C CA . ALA A 1 96 ? -5.006 -17.488 -1.720 1.00 89.19 96 ALA A CA 1
ATOM 774 C C . ALA A 1 96 ? -3.506 -17.656 -2.007 1.00 89.19 96 ALA A C 1
ATOM 776 O O . ALA A 1 96 ? -3.133 -17.908 -3.149 1.00 89.19 96 ALA A O 1
ATOM 777 N N . ALA A 1 97 ? -2.654 -17.583 -0.980 1.00 88.25 97 ALA A N 1
ATOM 778 C CA . ALA A 1 97 ? -1.219 -17.813 -1.116 1.00 88.25 97 ALA A CA 1
ATOM 779 C C . ALA A 1 97 ? -0.925 -19.228 -1.635 1.00 88.25 97 ALA A C 1
ATOM 781 O O . ALA A 1 97 ? -0.192 -19.370 -2.606 1.00 88.25 97 ALA A O 1
ATOM 782 N N . LEU A 1 98 ? -1.555 -20.260 -1.061 1.00 91.06 98 LEU A N 1
ATOM 783 C CA . LEU A 1 98 ? -1.408 -21.642 -1.531 1.00 91.06 98 LEU A CA 1
ATOM 784 C C . LEU A 1 98 ? -1.891 -21.821 -2.975 1.00 91.06 98 LEU A C 1
ATOM 786 O O . LEU A 1 98 ? -1.225 -22.493 -3.761 1.00 91.06 98 LEU A O 1
ATOM 790 N N . ALA A 1 99 ? -3.022 -21.208 -3.334 1.00 91.31 99 ALA A N 1
ATOM 791 C CA . ALA A 1 99 ? -3.557 -21.265 -4.689 1.00 91.31 99 ALA A CA 1
ATOM 792 C C . ALA A 1 99 ? -2.603 -20.619 -5.703 1.00 91.31 99 ALA A C 1
ATOM 794 O O . ALA A 1 99 ? -2.328 -21.213 -6.744 1.00 91.31 99 ALA A O 1
ATOM 795 N N . ILE A 1 100 ? -2.054 -19.443 -5.381 1.00 85.69 100 ILE A N 1
ATOM 796 C CA . ILE A 1 100 ? -1.071 -18.761 -6.231 1.00 85.69 100 ILE A CA 1
ATOM 797 C C . ILE A 1 100 ? 0.215 -19.585 -6.315 1.00 85.69 100 ILE A C 1
ATOM 799 O O . ILE A 1 100 ? 0.687 -19.826 -7.417 1.00 85.69 100 ILE A O 1
ATOM 803 N N . SER A 1 101 ? 0.747 -20.099 -5.201 1.00 84.50 101 SER A N 1
ATOM 804 C CA . SER A 1 101 ? 1.938 -20.961 -5.218 1.00 84.50 101 SER A CA 1
ATOM 805 C C . SER A 1 101 ? 1.747 -22.206 -6.089 1.00 84.50 101 SER A C 1
ATOM 807 O O . SER A 1 101 ? 2.653 -22.581 -6.831 1.00 84.50 101 SER A O 1
ATOM 809 N N . ALA A 1 102 ? 0.569 -22.835 -6.037 1.00 87.81 102 ALA A N 1
ATOM 810 C CA . ALA A 1 102 ? 0.239 -23.962 -6.905 1.00 87.81 102 ALA A CA 1
ATOM 811 C C . ALA A 1 102 ? 0.149 -23.536 -8.379 1.00 87.81 102 ALA A C 1
ATOM 813 O O . ALA A 1 102 ? 0.721 -24.202 -9.239 1.00 87.81 102 ALA A O 1
ATOM 814 N N . ALA A 1 103 ? -0.512 -22.413 -8.672 1.00 85.69 103 ALA A N 1
ATOM 815 C CA . ALA A 1 103 ? -0.627 -21.878 -10.025 1.00 85.69 103 ALA A CA 1
ATOM 816 C C . ALA A 1 103 ? 0.742 -21.512 -10.620 1.00 85.69 103 ALA A C 1
ATOM 818 O O . ALA A 1 103 ? 1.039 -21.915 -11.739 1.00 85.69 103 ALA A O 1
ATOM 819 N N . THR A 1 104 ? 1.608 -20.829 -9.868 1.00 80.69 104 THR A N 1
ATOM 820 C CA . THR A 1 104 ? 2.977 -20.489 -10.289 1.00 80.69 104 THR A CA 1
ATOM 821 C C . THR A 1 104 ? 3.803 -21.743 -10.555 1.00 80.69 104 THR A C 1
ATOM 823 O O . THR A 1 104 ? 4.490 -21.809 -11.569 1.00 80.69 104 THR A O 1
ATOM 826 N N . ARG A 1 105 ? 3.686 -22.779 -9.711 1.00 76.88 105 ARG A N 1
ATOM 827 C CA . ARG A 1 105 ? 4.394 -24.052 -9.923 1.00 76.88 105 ARG A CA 1
ATOM 828 C C . ARG A 1 105 ? 3.989 -24.746 -11.229 1.00 76.88 105 ARG A C 1
ATOM 830 O O . ARG A 1 105 ? 4.800 -25.461 -11.806 1.00 76.88 105 ARG A O 1
ATOM 837 N N . LEU A 1 106 ? 2.746 -24.559 -11.671 1.00 77.19 106 LEU A N 1
ATOM 838 C CA . LEU A 1 106 ? 2.223 -25.143 -12.908 1.00 77.19 106 LEU A CA 1
ATOM 839 C C . LEU A 1 106 ? 2.486 -24.261 -14.140 1.00 77.19 106 LEU A C 1
ATOM 841 O O . LEU A 1 106 ? 2.719 -24.795 -15.219 1.00 77.19 106 LEU A O 1
ATOM 845 N N . ALA A 1 107 ? 2.433 -22.933 -13.992 1.00 71.12 107 ALA A N 1
ATOM 846 C CA . ALA A 1 107 ? 2.527 -21.973 -15.095 1.00 71.12 107 ALA A CA 1
ATOM 847 C C . ALA A 1 107 ? 3.967 -21.551 -15.435 1.00 71.12 107 ALA A C 1
ATOM 849 O O . ALA A 1 107 ? 4.258 -21.253 -16.590 1.00 71.12 107 ALA A O 1
ATOM 850 N N . THR A 1 108 ? 4.871 -21.537 -14.455 1.00 63.03 108 THR A N 1
ATOM 851 C CA . THR A 1 108 ? 6.283 -21.153 -14.618 1.00 63.03 108 THR A CA 1
ATOM 852 C C . THR A 1 108 ? 7.176 -22.116 -13.827 1.00 63.03 108 THR A C 1
ATOM 854 O O . THR A 1 108 ? 7.601 -21.789 -12.716 1.00 63.03 108 THR A O 1
ATOM 857 N N . PRO A 1 109 ? 7.452 -23.322 -14.361 1.00 58.50 109 PRO A N 1
ATOM 858 C CA . PRO A 1 109 ? 8.259 -24.334 -13.673 1.00 58.50 109 PRO A CA 1
ATOM 859 C C . PRO A 1 109 ? 9.727 -23.920 -13.472 1.00 58.50 109 PRO A C 1
ATOM 861 O O . PRO A 1 109 ? 10.341 -24.336 -12.494 1.00 58.50 109 PRO A O 1
ATOM 864 N N . ASP A 1 110 ? 10.262 -23.077 -14.364 1.00 54.59 110 ASP A N 1
ATOM 865 C CA . ASP A 1 110 ? 11.692 -22.729 -14.444 1.00 54.59 110 ASP A CA 1
ATOM 866 C C . ASP A 1 110 ? 12.071 -21.393 -13.772 1.00 54.59 110 ASP A C 1
ATOM 868 O O . ASP A 1 110 ? 13.216 -20.959 -13.856 1.00 54.59 110 ASP A O 1
ATOM 872 N N . SER A 1 111 ? 11.137 -20.723 -13.085 1.00 51.69 111 SER A N 1
ATOM 873 C CA . SER A 1 111 ? 11.403 -19.473 -12.350 1.00 51.69 111 SER A CA 1
ATOM 874 C C . SER A 1 111 ? 11.420 -19.685 -10.833 1.00 51.69 111 SER A C 1
ATOM 876 O O . SER A 1 111 ? 10.875 -18.880 -10.074 1.00 51.69 111 SER A O 1
ATOM 878 N N . PHE A 1 112 ? 11.991 -20.801 -10.384 1.00 46.41 112 PHE A N 1
ATOM 879 C CA . PHE A 1 112 ? 12.402 -20.945 -8.991 1.00 46.41 112 PHE A CA 1
ATOM 880 C C . PHE A 1 112 ? 13.737 -20.214 -8.807 1.00 46.41 112 PHE A C 1
ATOM 882 O O . PHE A 1 112 ? 14.721 -20.548 -9.463 1.00 46.41 112 PHE A O 1
ATOM 889 N N . ILE A 1 113 ? 13.752 -19.221 -7.918 1.00 46.25 113 ILE A N 1
ATOM 890 C CA . ILE A 1 113 ? 14.967 -18.727 -7.258 1.00 46.25 113 ILE A CA 1
ATOM 891 C C . ILE A 1 113 ? 14.939 -19.281 -5.838 1.00 46.25 113 ILE A C 1
ATOM 893 O O . ILE A 1 113 ? 13.853 -19.194 -5.214 1.00 46.25 113 ILE A O 1
#

Foldseek 3Di:
DDDPDPPPPPPPPDPVVLVVLVVVLVVLVVVLVVVVVCLVVVVDPNCPCVDDPNVVSVVVSVVSVVVSVVVVCCVVPVDHDPVVVVVVVVCVVVVVVVVVVVVCCVPPVPPDD

Radius of gyration: 20.95 Å; chains: 1; bounding box: 69×36×45 Å

pLDDT: mean 77.57, std 11.63, range [46.25, 93.56]